Protein AF-A0A6J7LC11-F1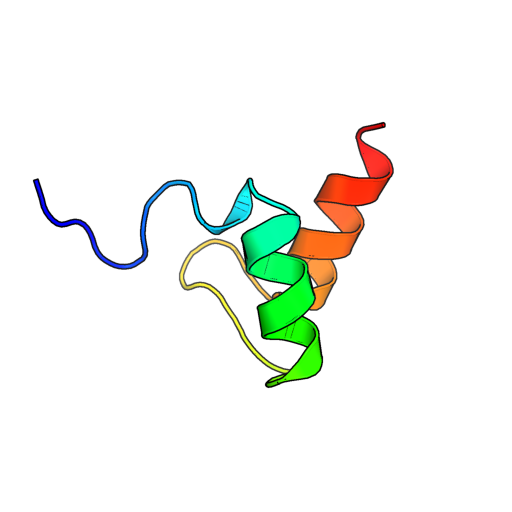 (afdb_monomer_lite)

pLDDT: mean 91.82, std 8.94, range [54.5, 97.81]

Sequence (45 aa):
MLKLPHPLAHTREFVIGPWLSIDPNGFIPGIGEIKTVLASLTQKS

InterPro domains:
  IPR035907 7,8-Dihydro-6-hydroxymethylpterin-pyrophosphokinase HPPK superfamily [G3DSA:3.30.70.560] (1-45)
  IPR035907 7,8-Dihydro-6-hydroxymethylpterin-pyrophosphokinase HPPK superfamily [SSF55083] (2-38)

Structure (mmCIF, N/CA/C/O backbone):
data_AF-A0A6J7LC11-F1
#
_entry.id   AF-A0A6J7LC11-F1
#
loop_
_atom_site.group_PDB
_atom_site.id
_atom_site.type_symbol
_atom_site.label_atom_id
_atom_site.label_alt_id
_atom_site.label_comp_id
_atom_site.label_asym_id
_atom_site.label_entity_id
_atom_site.label_seq_id
_atom_site.pdbx_PDB_ins_code
_atom_site.Cartn_x
_atom_site.Cartn_y
_atom_site.Cartn_z
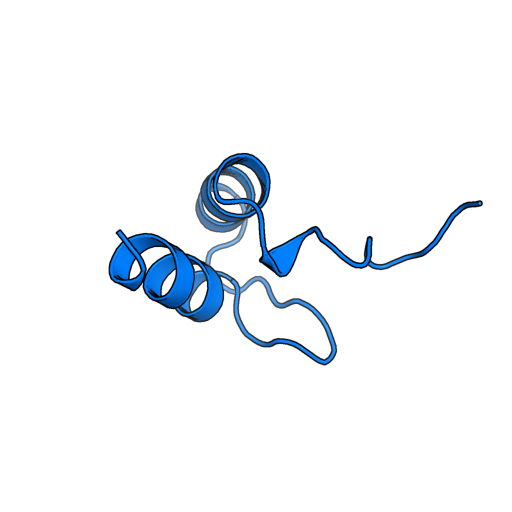_atom_site.occupancy
_atom_site.B_iso_or_equiv
_atom_site.auth_seq_id
_atom_site.auth_comp_id
_atom_site.auth_asym_id
_atom_site.auth_atom_id
_atom_site.pdbx_PDB_model_num
ATOM 1 N N . MET A 1 1 ? 7.309 6.882 -19.201 1.00 66.56 1 MET A N 1
ATOM 2 C CA . MET A 1 1 ? 7.973 5.585 -18.924 1.00 66.56 1 MET A CA 1
ATOM 3 C C . MET A 1 1 ? 7.076 4.759 -18.021 1.00 66.56 1 MET A C 1
ATOM 5 O O . MET A 1 1 ? 6.528 5.320 -17.080 1.00 66.56 1 MET A O 1
ATOM 9 N N . LEU A 1 2 ? 6.938 3.463 -18.292 1.00 84.38 2 LEU A N 1
ATOM 10 C CA . LEU A 1 2 ? 6.215 2.531 -17.428 1.00 84.38 2 LEU A CA 1
ATOM 11 C C . LEU A 1 2 ? 7.174 1.982 -16.359 1.00 84.38 2 LEU A C 1
ATOM 13 O O . LEU A 1 2 ? 8.254 1.505 -16.701 1.00 84.38 2 LEU A O 1
ATOM 17 N N . LYS A 1 3 ? 6.800 2.073 -15.079 1.00 85.62 3 LYS A N 1
ATOM 18 C CA . LYS A 1 3 ? 7.525 1.467 -13.949 1.00 85.62 3 LYS A CA 1
ATOM 19 C C . LYS A 1 3 ? 6.529 0.722 -13.068 1.00 85.62 3 LYS A C 1
ATOM 21 O O . LYS A 1 3 ? 5.508 1.299 -12.695 1.00 85.62 3 LYS A O 1
ATOM 26 N N . LEU A 1 4 ? 6.841 -0.533 -12.754 1.00 85.62 4 LEU A N 1
ATOM 27 C CA . LEU A 1 4 ? 6.041 -1.391 -11.887 1.00 85.62 4 LEU A CA 1
ATOM 28 C C . LEU A 1 4 ? 6.934 -1.993 -10.781 1.00 85.62 4 LEU A C 1
ATOM 30 O O . LEU A 1 4 ? 8.009 -2.492 -11.112 1.00 85.62 4 LEU A O 1
ATOM 34 N N . PRO A 1 5 ? 6.505 -1.971 -9.503 1.00 86.62 5 PRO A N 1
ATOM 35 C CA . PRO A 1 5 ? 5.394 -1.171 -8.981 1.00 86.62 5 PRO A CA 1
ATOM 36 C C . PRO A 1 5 ? 5.615 0.330 -9.232 1.00 86.62 5 PRO A C 1
ATOM 38 O O . PRO A 1 5 ? 6.748 0.789 -9.400 1.00 86.62 5 PRO A O 1
ATOM 41 N N . HIS A 1 6 ? 4.528 1.104 -9.316 1.00 88.81 6 HIS A N 1
ATOM 42 C CA . HIS A 1 6 ? 4.646 2.544 -9.543 1.00 88.81 6 HIS A CA 1
ATOM 43 C C . HIS A 1 6 ? 5.449 3.179 -8.390 1.00 88.81 6 HIS A C 1
ATOM 45 O O . HIS A 1 6 ? 5.057 3.006 -7.232 1.00 88.81 6 HIS A O 1
ATOM 51 N N . PRO A 1 7 ? 6.520 3.954 -8.663 1.00 90.44 7 PRO A N 1
ATOM 52 C CA . PRO A 1 7 ? 7.461 4.388 -7.626 1.00 90.44 7 PRO A CA 1
ATOM 53 C C . PRO A 1 7 ? 6.814 5.160 -6.475 1.00 90.44 7 PRO A C 1
ATOM 55 O O . PRO A 1 7 ? 7.258 5.060 -5.340 1.00 90.44 7 PRO A O 1
ATOM 58 N N . LEU A 1 8 ? 5.745 5.907 -6.761 1.00 93.00 8 LEU A N 1
ATOM 59 C CA . LEU A 1 8 ? 5.058 6.764 -5.789 1.00 93.00 8 LEU A CA 1
ATOM 60 C C . LEU A 1 8 ? 3.735 6.180 -5.282 1.00 93.00 8 LEU A C 1
ATOM 62 O O . LEU A 1 8 ? 2.940 6.904 -4.694 1.00 93.00 8 LEU A O 1
ATOM 66 N N . ALA A 1 9 ? 3.434 4.905 -5.549 1.00 92.81 9 ALA A N 1
ATOM 67 C CA . ALA A 1 9 ? 2.192 4.308 -5.046 1.00 92.81 9 ALA A CA 1
ATOM 68 C C . ALA A 1 9 ? 2.123 4.380 -3.509 1.00 92.81 9 ALA A C 1
ATOM 70 O O . ALA A 1 9 ? 1.121 4.813 -2.953 1.00 92.81 9 ALA A O 1
ATOM 71 N N . HIS A 1 10 ? 3.235 4.058 -2.843 1.00 93.50 10 HIS A N 1
ATOM 72 C CA . HIS A 1 10 ? 3.351 4.039 -1.384 1.00 93.50 10 HIS A CA 1
ATOM 73 C C . HIS A 1 10 ? 3.252 5.410 -0.701 1.00 93.50 10 HIS A C 1
ATOM 75 O O . HIS A 1 10 ? 3.160 5.473 0.518 1.00 93.50 10 HIS A O 1
ATOM 81 N N . THR A 1 11 ? 3.281 6.512 -1.454 1.00 95.44 11 THR A N 1
ATOM 82 C CA . THR A 1 11 ? 3.223 7.867 -0.888 1.00 95.44 11 THR A CA 1
ATOM 83 C C . THR A 1 11 ? 1.827 8.483 -0.974 1.00 95.44 11 THR A C 1
ATOM 85 O O . THR A 1 11 ? 1.661 9.657 -0.653 1.00 95.44 11 THR A O 1
ATOM 88 N N . ARG A 1 12 ? 0.839 7.754 -1.507 1.00 95.31 12 ARG A N 1
ATOM 89 C CA . ARG A 1 12 ? -0.474 8.296 -1.871 1.00 95.31 12 ARG A CA 1
ATOM 90 C C . ARG A 1 12 ? -1.573 7.589 -1.100 1.00 95.31 12 ARG A C 1
ATOM 92 O O . ARG A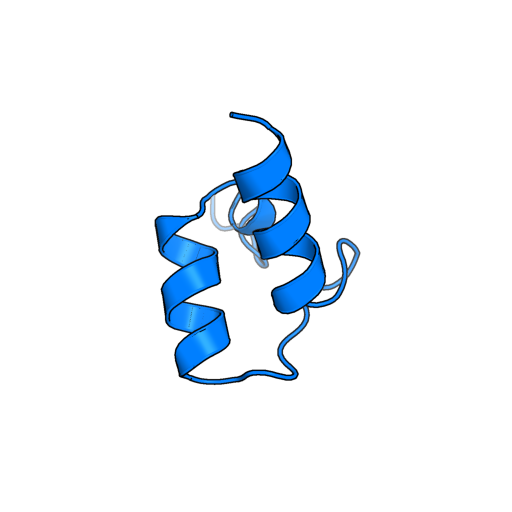 1 12 ? -1.925 6.457 -1.414 1.00 95.31 12 ARG A O 1
ATOM 99 N N . GLU A 1 13 ? -2.176 8.292 -0.153 1.00 95.38 13 GLU A N 1
ATOM 100 C CA . GLU A 1 13 ? -3.280 7.756 0.647 1.00 95.38 13 GLU A CA 1
ATOM 101 C C . GLU A 1 13 ? -4.442 7.260 -0.227 1.00 95.38 13 GLU A C 1
ATOM 103 O O . GLU A 1 13 ? -4.914 6.144 -0.042 1.00 95.38 13 GLU A O 1
ATOM 108 N N . PHE A 1 14 ? -4.826 8.015 -1.262 1.00 94.62 14 PHE A N 1
ATOM 109 C CA . PHE A 1 14 ? -5.905 7.628 -2.180 1.00 94.62 14 PHE A CA 1
ATOM 110 C C . PHE A 1 14 ? -5.609 6.370 -3.018 1.00 94.62 14 PHE A C 1
ATOM 112 O O . PHE A 1 14 ? -6.505 5.856 -3.681 1.00 94.62 14 PHE A O 1
ATOM 119 N N . VAL A 1 15 ? -4.365 5.882 -3.028 1.00 95.25 15 VAL A N 1
ATOM 120 C CA . VAL A 1 15 ? -3.993 4.587 -3.622 1.00 95.25 15 VAL A CA 1
ATOM 121 C C . VAL A 1 15 ? -4.024 3.495 -2.553 1.00 95.25 15 VAL A C 1
ATOM 123 O O . VAL A 1 15 ? -4.579 2.423 -2.775 1.00 95.25 15 VAL A O 1
ATOM 126 N N . ILE A 1 16 ? -3.439 3.772 -1.387 1.00 96.62 16 ILE A N 1
ATOM 127 C CA . ILE A 1 16 ? -3.236 2.797 -0.309 1.00 96.62 16 ILE A CA 1
ATOM 128 C C . ILE A 1 16 ? -4.540 2.485 0.439 1.00 96.62 16 ILE A C 1
ATOM 130 O O . ILE A 1 16 ? -4.795 1.322 0.738 1.00 96.62 16 ILE A O 1
ATOM 134 N N . GLY A 1 17 ? -5.393 3.479 0.689 1.00 96.75 17 GLY A N 1
ATOM 135 C CA . GLY A 1 17 ? -6.681 3.304 1.367 1.00 96.75 17 GLY A CA 1
ATOM 136 C C . GLY A 1 17 ? -7.625 2.346 0.627 1.00 96.75 17 GLY A C 1
ATOM 137 O O . GLY A 1 17 ? -8.057 1.354 1.217 1.00 96.75 17 GLY A O 1
ATOM 138 N N . PRO A 1 18 ? -7.912 2.568 -0.672 1.00 97.62 18 PRO A N 1
ATOM 139 C CA . PRO A 1 18 ? -8.712 1.629 -1.456 1.00 97.62 18 PRO A CA 1
ATOM 140 C C . PRO A 1 18 ? -8.084 0.237 -1.562 1.00 97.62 18 PRO A C 1
ATOM 142 O O . PRO A 1 18 ? -8.806 -0.754 -1.495 1.00 97.62 18 PRO A O 1
ATOM 145 N N . TRP A 1 19 ? -6.755 0.144 -1.682 1.00 96.69 19 TRP A N 1
ATOM 146 C CA . TRP A 1 19 ? -6.069 -1.149 -1.707 1.00 96.69 19 TRP A CA 1
ATOM 147 C C . TRP A 1 19 ? -6.291 -1.913 -0.398 1.00 96.69 19 TRP A C 1
ATOM 149 O O . TRP A 1 19 ? -6.734 -3.056 -0.446 1.00 96.69 19 TRP A O 1
ATOM 159 N N . LEU A 1 20 ? -6.091 -1.277 0.762 1.00 97.56 20 LEU A N 1
ATOM 160 C CA . LEU A 1 20 ? -6.298 -1.914 2.068 1.00 97.56 20 LEU A CA 1
ATOM 161 C C . LEU A 1 20 ? -7.719 -2.471 2.237 1.00 97.56 20 LEU A C 1
ATOM 163 O O . LEU A 1 20 ? -7.898 -3.527 2.836 1.00 97.56 20 LEU A O 1
ATOM 167 N N . SER A 1 21 ? -8.718 -1.763 1.703 1.00 97.69 21 SER A N 1
ATOM 168 C CA . SER A 1 21 ? -10.124 -2.183 1.739 1.00 97.69 21 SER A CA 1
ATOM 169 C C . SER A 1 21 ? -10.379 -3.478 0.954 1.00 97.69 21 SER A C 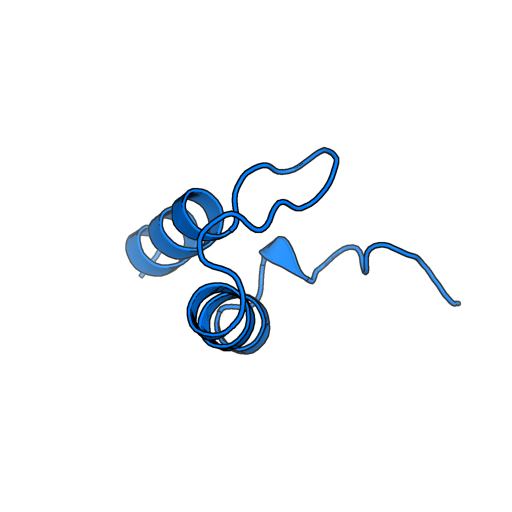1
ATOM 171 O O . SER A 1 21 ? -11.216 -4.289 1.343 1.00 97.69 21 SER A O 1
ATOM 173 N N . ILE A 1 22 ? -9.649 -3.686 -0.146 1.00 97.81 22 ILE A N 1
ATOM 174 C CA . ILE A 1 22 ? -9.792 -4.857 -1.022 1.00 97.81 22 ILE A CA 1
ATOM 175 C C . ILE A 1 22 ? -8.923 -6.024 -0.535 1.00 97.81 22 ILE A C 1
ATOM 177 O O . ILE A 1 22 ? -9.378 -7.166 -0.526 1.00 97.81 22 ILE A O 1
ATOM 181 N N . ASP A 1 23 ? -7.681 -5.743 -0.137 1.00 97.69 23 ASP A N 1
ATOM 182 C CA . ASP A 1 23 ? -6.709 -6.731 0.334 1.00 97.69 23 ASP A CA 1
ATOM 183 C C . ASP A 1 23 ? -5.982 -6.224 1.596 1.00 97.69 23 ASP A C 1
ATOM 185 O O . ASP A 1 23 ? -4.960 -5.530 1.502 1.00 97.69 23 ASP A O 1
ATOM 189 N N . PRO A 1 24 ? -6.480 -6.592 2.794 1.00 96.56 24 PRO A N 1
ATOM 190 C CA . PRO A 1 24 ? -5.886 -6.185 4.067 1.00 96.56 24 PRO A CA 1
ATOM 191 C C . PRO A 1 24 ? -4.461 -6.703 4.301 1.00 96.56 24 PRO A C 1
ATOM 193 O O . PRO A 1 24 ? -3.726 -6.131 5.111 1.00 96.56 24 PRO A O 1
ATOM 196 N N . ASN A 1 25 ? -4.071 -7.781 3.613 1.00 97.25 25 ASN A N 1
ATOM 197 C CA . ASN A 1 25 ? -2.751 -8.405 3.727 1.00 97.25 25 ASN A CA 1
ATOM 198 C C . ASN A 1 25 ? -1.823 -8.015 2.563 1.00 97.25 25 ASN A C 1
ATOM 200 O O . ASN A 1 25 ? -0.729 -8.568 2.434 1.00 97.25 25 ASN A O 1
ATOM 204 N N . GLY A 1 26 ? -2.243 -7.060 1.727 1.00 96.00 26 GLY A N 1
ATOM 205 C CA . GLY A 1 26 ? -1.472 -6.589 0.588 1.00 96.00 26 GLY A CA 1
ATOM 206 C C . GLY A 1 26 ? -0.111 -6.022 0.997 1.00 96.00 26 GLY A C 1
ATOM 207 O O . GLY A 1 26 ? 0.057 -5.430 2.071 1.00 96.00 26 GLY A O 1
ATOM 208 N N . PHE A 1 27 ? 0.871 -6.160 0.106 1.00 95.88 27 PHE A N 1
ATOM 209 C CA . PHE A 1 27 ? 2.221 -5.642 0.313 1.00 95.88 27 PHE A CA 1
ATOM 210 C C . PHE A 1 27 ? 2.793 -5.009 -0.959 1.00 95.88 27 PHE A C 1
ATOM 212 O O . PHE A 1 27 ? 2.514 -5.442 -2.078 1.00 95.88 27 PHE A O 1
ATOM 219 N N . ILE A 1 28 ? 3.637 -3.992 -0.781 1.00 93.44 28 ILE A N 1
ATOM 220 C CA . ILE A 1 28 ? 4.432 -3.394 -1.855 1.00 93.44 28 ILE A CA 1
ATOM 221 C C . ILE A 1 28 ? 5.874 -3.901 -1.708 1.00 93.44 28 ILE A C 1
ATOM 223 O O . ILE A 1 28 ? 6.515 -3.603 -0.692 1.00 93.44 28 ILE A O 1
ATOM 227 N N . PRO A 1 29 ? 6.418 -4.636 -2.699 1.00 92.56 29 PRO A N 1
ATOM 228 C CA . PRO A 1 29 ? 7.800 -5.103 -2.667 1.00 92.56 29 PRO A CA 1
ATOM 229 C C . PRO A 1 29 ? 8.788 -3.960 -2.401 1.00 92.56 29 PRO A C 1
ATOM 231 O O . PRO A 1 29 ? 8.734 -2.919 -3.054 1.00 92.56 29 PRO A O 1
ATOM 234 N N . GLY A 1 30 ? 9.685 -4.157 -1.433 1.00 92.50 30 GLY A N 1
ATOM 235 C CA . GLY A 1 30 ? 10.696 -3.167 -1.043 1.00 92.50 30 GLY A CA 1
ATOM 236 C C . GLY A 1 30 ? 10.190 -2.005 -0.179 1.00 92.50 30 GLY A C 1
ATOM 237 O O . GLY A 1 30 ? 11.008 -1.199 0.251 1.00 92.50 30 GLY A O 1
ATOM 238 N N . ILE A 1 31 ? 8.885 -1.921 0.101 1.00 94.62 31 ILE A N 1
ATOM 239 C CA . ILE A 1 31 ? 8.300 -0.899 0.984 1.00 94.62 31 ILE A CA 1
ATOM 240 C C . ILE A 1 31 ? 7.680 -1.537 2.233 1.00 94.62 31 ILE A C 1
ATOM 242 O O . ILE A 1 31 ? 7.955 -1.088 3.341 1.00 94.62 31 ILE A O 1
ATOM 246 N N . GLY A 1 32 ? 6.862 -2.582 2.065 1.00 95.00 32 GLY A N 1
ATOM 247 C CA . GLY A 1 32 ? 6.202 -3.283 3.170 1.00 95.00 32 GLY A CA 1
ATOM 248 C C . GLY A 1 32 ? 4.686 -3.412 3.014 1.00 95.00 32 GLY A C 1
ATOM 249 O O . GLY A 1 32 ? 4.131 -3.216 1.932 1.00 95.00 32 GLY A O 1
ATOM 250 N N . GLU A 1 33 ? 4.023 -3.786 4.108 1.00 97.50 33 GLU A N 1
ATOM 251 C CA . GLU A 1 33 ? 2.579 -4.044 4.164 1.00 97.50 33 GLU A CA 1
ATOM 252 C C . GLU A 1 33 ? 1.749 -2.760 4.013 1.00 97.50 33 GLU A C 1
ATOM 254 O O . GLU A 1 33 ? 2.063 -1.722 4.605 1.00 97.50 33 GLU A O 1
ATOM 259 N N . ILE A 1 34 ? 0.635 -2.847 3.283 1.00 96.81 34 ILE A N 1
ATOM 260 C CA . ILE A 1 34 ? -0.253 -1.715 2.970 1.00 96.81 34 ILE A CA 1
ATOM 261 C C . ILE A 1 34 ? -0.789 -1.034 4.242 1.00 96.81 34 ILE A C 1
ATOM 263 O O . ILE A 1 34 ? -0.822 0.195 4.308 1.00 96.81 34 ILE A O 1
ATOM 267 N N . LYS A 1 35 ? -1.130 -1.803 5.288 1.00 97.06 35 LYS A N 1
ATOM 268 C CA . LYS A 1 35 ? -1.588 -1.263 6.586 1.00 97.06 35 LYS A CA 1
ATOM 269 C C . LYS A 1 35 ? -0.533 -0.381 7.268 1.00 97.06 35 LYS A C 1
ATOM 271 O O . 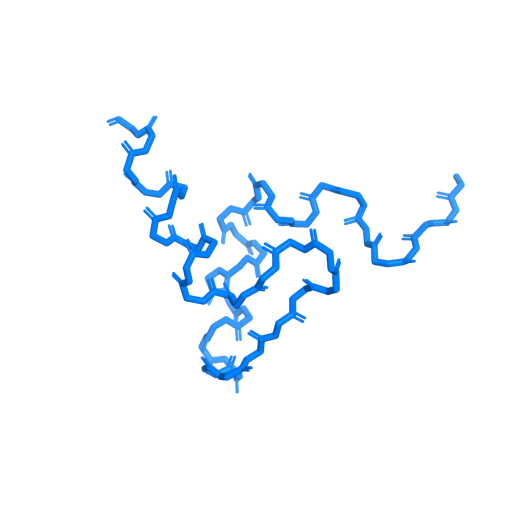LYS A 1 35 ? -0.856 0.687 7.783 1.00 97.06 35 LYS A O 1
ATOM 276 N N . THR A 1 36 ? 0.733 -0.793 7.218 1.00 97.25 36 THR A N 1
ATOM 277 C CA . THR A 1 36 ? 1.865 -0.068 7.816 1.00 97.25 36 THR A CA 1
ATOM 278 C C . THR A 1 36 ? 2.185 1.188 7.015 1.00 97.25 36 THR A C 1
ATOM 280 O O . THR A 1 36 ? 2.462 2.246 7.586 1.00 97.25 36 THR A O 1
ATOM 283 N N . VAL A 1 37 ? 2.083 1.100 5.686 1.00 96.31 37 VAL A N 1
ATOM 284 C CA . VAL A 1 37 ? 2.229 2.254 4.794 1.00 96.31 37 VAL A CA 1
ATOM 285 C C . VAL A 1 37 ? 1.146 3.294 5.085 1.00 96.31 37 VAL A C 1
ATOM 287 O O . VAL A 1 37 ? 1.480 4.460 5.282 1.00 96.31 37 VAL A O 1
ATOM 290 N N . LEU A 1 38 ? -0.126 2.890 5.185 1.00 96.25 38 LEU A N 1
ATOM 291 C CA . LEU A 1 38 ? -1.225 3.814 5.482 1.00 96.25 38 LEU A CA 1
ATOM 292 C C . LEU A 1 38 ? -1.039 4.506 6.835 1.00 96.25 38 LEU A C 1
ATOM 294 O O . LEU A 1 38 ? -1.138 5.728 6.910 1.00 96.25 38 LEU A O 1
ATOM 298 N N . ALA A 1 39 ? -0.701 3.741 7.878 1.00 95.94 39 ALA A N 1
ATOM 299 C CA . ALA A 1 39 ? -0.428 4.290 9.205 1.00 95.94 39 ALA A CA 1
ATOM 300 C C . ALA A 1 39 ? 0.710 5.327 9.187 1.00 95.94 39 ALA A C 1
ATOM 302 O O . ALA A 1 39 ? 0.656 6.326 9.897 1.00 95.94 39 ALA A O 1
ATOM 303 N N . SER A 1 40 ? 1.727 5.124 8.346 1.00 94.81 40 SER A N 1
ATOM 304 C CA . SER A 1 40 ? 2.849 6.063 8.213 1.00 94.81 40 SER A CA 1
ATOM 305 C C . SER A 1 40 ? 2.468 7.357 7.481 1.00 94.81 40 SER A C 1
ATOM 307 O O . SER A 1 40 ? 3.089 8.396 7.706 1.00 94.81 40 SER A O 1
ATOM 309 N N . LEU A 1 41 ? 1.474 7.305 6.588 1.00 93.75 41 LEU A N 1
ATOM 310 C CA . LEU A 1 41 ? 0.977 8.473 5.856 1.00 93.75 41 LEU A CA 1
ATOM 311 C C . LEU A 1 41 ? 0.084 9.351 6.736 1.00 93.75 41 LEU A C 1
ATOM 313 O O . LEU A 1 41 ? 0.227 10.569 6.705 1.00 93.75 41 LEU A O 1
ATOM 317 N N . THR A 1 42 ? -0.781 8.744 7.549 1.00 88.50 42 THR A N 1
ATOM 318 C CA . THR A 1 42 ? -1.702 9.476 8.433 1.00 88.50 42 THR A CA 1
ATOM 319 C C . THR A 1 42 ? -1.006 10.090 9.649 1.00 88.50 42 THR A C 1
ATOM 321 O O . THR A 1 42 ? -1.466 11.099 10.170 1.00 88.50 42 THR A O 1
ATOM 324 N N . GLN A 1 43 ? 0.135 9.539 10.078 1.00 82.25 43 GLN A N 1
ATOM 325 C CA . GLN A 1 43 ? 0.970 10.124 11.138 1.00 82.25 43 GLN A CA 1
ATOM 326 C C . GLN A 1 43 ? 1.771 11.359 10.699 1.00 82.25 43 GLN A C 1
ATOM 328 O O . GLN A 1 43 ? 2.326 12.055 11.543 1.00 82.25 43 GLN A O 1
ATOM 333 N N . LYS A 1 44 ? 1.881 11.616 9.391 1.00 65.38 44 LYS A N 1
ATOM 334 C CA . LYS A 1 44 ? 2.652 12.738 8.833 1.00 65.38 44 LYS A CA 1
ATOM 335 C C . LYS A 1 44 ? 1.836 14.028 8.648 1.00 65.38 44 LYS A C 1
ATOM 337 O O . LYS A 1 44 ? 2.345 14.952 8.011 1.00 65.38 44 LYS A O 1
ATOM 342 N N . SER A 1 45 ? 0.609 14.085 9.171 1.00 54.50 45 SER A N 1
ATOM 343 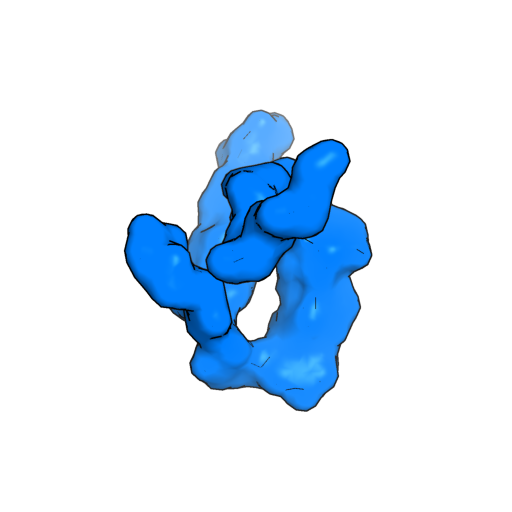C CA . SER A 1 45 ? -0.259 15.274 9.167 1.00 54.50 45 SER A CA 1
ATOM 344 C C . SER A 1 45 ? -0.108 16.131 10.415 1.00 54.50 45 SER A C 1
ATOM 346 O O . SER A 1 45 ? 0.068 15.562 11.512 1.00 54.50 45 SER A O 1
#

Secondary structure (DSSP, 8-state):
---SS-TTGGG-HHHHHHHHHH-TT-EETTTEEHHHHHHHHHTT-

Organism: NCBI:txid449393

Foldseek 3Di:
DDDPPPPCLLQDLVNLVVVCVVPVQDADPPPGGSVVSNVVNVVVD

Radius of gyration: 10.25 Å; chains: 1; bounding box: 21×24×30 Å